Protein AF-A0A1J3GHI3-F1 (afdb_monomer_lite)

InterPro domains:
  IPR054722 Retrovirus-related Pol polyprotein from transposon TNT 1-94-like, beta-barr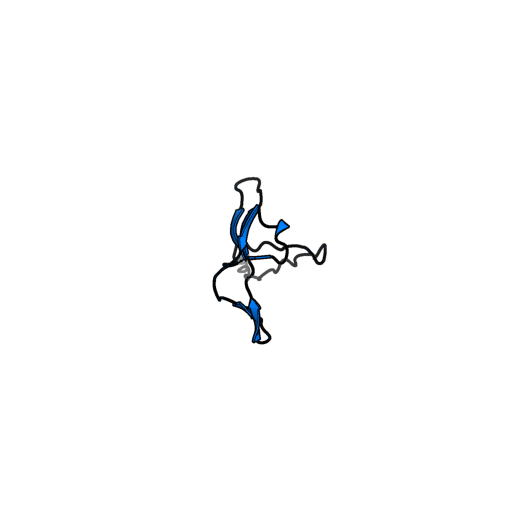el domain [PF22936] (28-87)

Secondary structure (DSSP, 8-state):
-----PPPPP-------------STT-----TT-S----S-GGG-SEEEE--S--EEE-TTS-EEE--EEEEEEE--SS-PEEEEEE-

Radius of gyration: 22.18 Å; chains: 1; bounding box: 36×76×38 Å

Sequence (88 aa):
QQMWNAQPRPQSWQPQANPAMMSDSSTWLVDSGASHHMTSDLANLSLHSPYSGGDDVLLGDNSALQISHTGSFSIPSFTRPFFFNNVL

Structure (mmCIF, N/CA/C/O backbone):
data_AF-A0A1J3GHI3-F1
#
_entry.id   AF-A0A1J3GHI3-F1
#
loop_
_atom_site.group_PDB
_atom_site.id
_atom_site.type_symbol
_atom_site.label_atom_id
_atom_site.label_alt_id
_atom_site.label_comp_id
_atom_site.label_asym_id
_atom_site.label_entity_id
_atom_site.label_seq_id
_atom_site.pdbx_PDB_ins_code
_atom_site.Cartn_x
_atom_site.Cartn_y
_atom_site.Cartn_z
_atom_site.occupancy
_atom_site.B_iso_or_equiv
_atom_site.auth_seq_id
_atom_site.auth_comp_id
_atom_site.auth_asym_id
_atom_site.auth_atom_id
_atom_site.pdbx_PDB_model_num
ATOM 1 N N . GLN A 1 1 ? 20.277 -67.293 -5.397 1.00 47.78 1 GLN A N 1
ATOM 2 C CA . GLN A 1 1 ? 20.745 -66.033 -4.788 1.00 47.78 1 GLN A CA 1
ATOM 3 C C . GLN A 1 1 ? 19.721 -64.971 -5.162 1.00 47.78 1 GLN A C 1
ATOM 5 O O . GLN A 1 1 ? 19.591 -64.669 -6.338 1.00 47.78 1 GLN A O 1
ATOM 10 N N . GLN A 1 2 ? 18.879 -64.561 -4.213 1.00 45.34 2 GLN A N 1
ATOM 11 C CA . GLN A 1 2 ? 17.808 -63.584 -4.436 1.00 45.34 2 GLN A CA 1
ATOM 12 C C . GLN A 1 2 ? 18.371 -62.191 -4.130 1.00 45.34 2 GLN A C 1
ATOM 14 O O . GLN A 1 2 ? 18.863 -61.966 -3.026 1.00 45.34 2 GLN A O 1
ATOM 19 N N . MET A 1 3 ? 18.350 -61.287 -5.110 1.00 38.09 3 MET A N 1
ATOM 20 C CA . MET A 1 3 ? 18.669 -59.873 -4.909 1.00 38.09 3 MET A CA 1
ATOM 21 C C . MET A 1 3 ? 17.411 -59.168 -4.390 1.00 38.09 3 MET A C 1
ATOM 23 O O . MET A 1 3 ? 16.362 -59.216 -5.027 1.00 38.09 3 MET A O 1
ATOM 27 N N . TRP A 1 4 ? 17.502 -58.563 -3.206 1.00 33.78 4 TRP A N 1
ATOM 28 C CA . TRP A 1 4 ? 16.431 -57.760 -2.616 1.00 33.78 4 TRP A C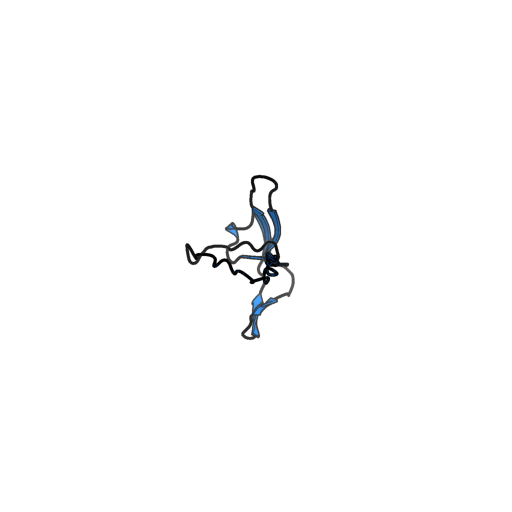A 1
ATOM 29 C C . TRP A 1 4 ? 16.333 -56.426 -3.372 1.00 33.78 4 TRP A C 1
ATOM 31 O O . TRP A 1 4 ? 17.242 -55.601 -3.292 1.00 33.78 4 TRP A O 1
ATOM 41 N N . ASN A 1 5 ? 15.240 -56.204 -4.106 1.00 48.16 5 ASN A N 1
ATOM 42 C CA . ASN A 1 5 ? 14.941 -54.905 -4.708 1.00 48.16 5 ASN A CA 1
ATOM 43 C C . ASN A 1 5 ? 14.527 -53.924 -3.603 1.00 48.16 5 ASN A C 1
ATOM 45 O O . ASN A 1 5 ? 13.455 -54.058 -3.015 1.00 48.16 5 ASN A O 1
ATOM 49 N N . ALA A 1 6 ? 15.368 -52.930 -3.318 1.00 47.00 6 ALA A N 1
ATOM 50 C CA . ALA A 1 6 ? 15.011 -51.831 -2.430 1.00 47.00 6 ALA A CA 1
ATOM 51 C C . ALA A 1 6 ? 13.962 -50.936 -3.113 1.00 47.00 6 ALA A C 1
ATOM 53 O O . ALA A 1 6 ? 14.222 -50.341 -4.158 1.00 47.00 6 ALA A O 1
ATOM 54 N N . GLN A 1 7 ? 12.766 -50.848 -2.532 1.00 58.03 7 GLN A N 1
ATOM 55 C CA . GLN A 1 7 ? 11.733 -49.908 -2.969 1.00 58.03 7 GLN A CA 1
ATOM 56 C C . GLN A 1 7 ? 12.189 -48.458 -2.698 1.00 58.03 7 GLN A C 1
ATOM 58 O O . GLN A 1 7 ? 12.737 -48.194 -1.622 1.00 58.03 7 GLN A O 1
ATOM 63 N N . PRO A 1 8 ? 11.954 -47.498 -3.613 1.00 54.22 8 PRO A N 1
ATOM 64 C CA . PRO A 1 8 ? 12.222 -46.092 -3.335 1.00 54.22 8 PRO A CA 1
ATOM 65 C C . PRO A 1 8 ? 11.282 -45.605 -2.224 1.00 54.22 8 PRO A C 1
ATOM 67 O O . PRO A 1 8 ? 10.062 -45.750 -2.312 1.00 54.22 8 PRO A O 1
ATOM 70 N N . ARG A 1 9 ? 11.861 -45.064 -1.145 1.00 56.97 9 ARG A N 1
ATOM 71 C CA . ARG A 1 9 ? 11.106 -44.480 -0.029 1.00 56.97 9 ARG A CA 1
ATOM 72 C C . ARG A 1 9 ? 10.223 -43.340 -0.558 1.00 56.97 9 ARG A C 1
ATOM 74 O O . ARG A 1 9 ? 10.741 -42.508 -1.304 1.00 56.97 9 ARG A O 1
ATOM 81 N N . PRO A 1 10 ? 8.939 -43.251 -0.171 1.00 52.47 10 PRO A N 1
ATOM 82 C CA . PRO A 1 10 ? 8.130 -42.087 -0.502 1.00 52.47 10 PRO A CA 1
ATOM 83 C C . PRO A 1 10 ? 8.780 -40.856 0.134 1.00 52.47 10 PRO A C 1
ATOM 85 O O . PRO A 1 10 ? 9.017 -40.832 1.343 1.00 52.47 10 PRO A O 1
ATOM 88 N N . GLN A 1 11 ? 9.125 -39.859 -0.684 1.00 62.19 11 GLN A N 1
ATOM 89 C CA . GLN A 1 11 ? 9.604 -38.577 -0.180 1.00 62.19 11 GLN A CA 1
ATOM 90 C C . GLN A 1 11 ? 8.486 -37.971 0.670 1.00 62.19 11 GLN A C 1
ATOM 92 O O . GLN A 1 11 ? 7.417 -37.630 0.167 1.00 62.19 11 GLN A O 1
ATOM 97 N N . SER A 1 12 ? 8.713 -37.889 1.979 1.00 58.81 12 SER A N 1
ATOM 98 C CA . SER A 1 12 ? 7.855 -37.132 2.878 1.00 58.81 12 SER A CA 1
ATOM 99 C C . SER A 1 12 ? 7.909 -35.674 2.442 1.00 58.81 12 SER A C 1
ATOM 101 O O . SER A 1 12 ? 8.991 -35.087 2.445 1.00 58.81 12 SER A O 1
ATOM 103 N N . TRP A 1 13 ? 6.766 -35.105 2.067 1.00 56.88 13 TRP A N 1
ATOM 104 C CA . TRP A 1 13 ? 6.607 -33.666 1.898 1.00 56.88 13 TRP A CA 1
ATOM 105 C C . TRP A 1 13 ? 6.999 -32.976 3.205 1.00 56.88 13 TRP A C 1
ATOM 107 O O . TRP A 1 13 ? 6.227 -32.950 4.160 1.00 56.88 13 TRP A O 1
ATOM 117 N N . GLN A 1 14 ? 8.230 -32.479 3.270 1.00 65.94 14 GLN A N 1
ATOM 118 C CA . GLN A 1 14 ? 8.693 -31.655 4.373 1.00 65.94 14 GLN A CA 1
ATOM 119 C C . GLN A 1 14 ? 8.458 -30.199 3.971 1.00 65.94 14 GLN A C 1
ATOM 121 O O . GLN A 1 14 ? 9.056 -29.752 2.990 1.00 65.94 14 GLN A O 1
ATOM 126 N N . PRO A 1 15 ? 7.577 -29.456 4.665 1.00 57.12 15 PRO A N 1
ATOM 127 C CA . PRO A 1 15 ? 7.453 -28.028 4.432 1.00 57.12 15 PRO A CA 1
ATOM 128 C C . PRO A 1 15 ? 8.781 -27.369 4.810 1.00 57.12 15 PRO A C 1
ATOM 130 O O . PRO A 1 15 ? 9.188 -27.374 5.970 1.00 57.12 15 PRO A O 1
ATOM 133 N N . GLN A 1 16 ? 9.480 -26.844 3.808 1.00 70.12 16 GLN A N 1
ATOM 134 C CA . GLN A 1 16 ? 10.725 -26.117 3.993 1.00 70.12 16 GLN A CA 1
ATOM 135 C C . GLN A 1 16 ? 10.392 -24.624 4.015 1.00 70.12 16 GLN A C 1
ATOM 137 O O . GLN A 1 16 ? 9.961 -24.064 3.009 1.00 70.12 16 GLN A O 1
ATOM 142 N N . ALA A 1 17 ? 10.540 -23.987 5.176 1.00 54.09 17 ALA A N 1
ATOM 143 C CA . ALA A 1 17 ? 10.420 -22.540 5.285 1.00 54.09 17 ALA A CA 1
ATOM 144 C C . ALA A 1 17 ? 11.734 -21.901 4.816 1.00 54.09 17 ALA A C 1
ATOM 146 O O . ALA A 1 17 ? 12.800 -22.244 5.325 1.00 54.09 17 ALA A O 1
ATOM 147 N N . ASN A 1 18 ? 11.664 -20.976 3.859 1.00 67.88 18 ASN A N 1
ATOM 148 C CA . ASN A 1 18 ? 12.798 -20.127 3.510 1.00 67.88 18 ASN A CA 1
ATOM 149 C C . ASN A 1 18 ? 12.773 -18.915 4.449 1.00 67.88 18 ASN A C 1
ATOM 151 O O . ASN A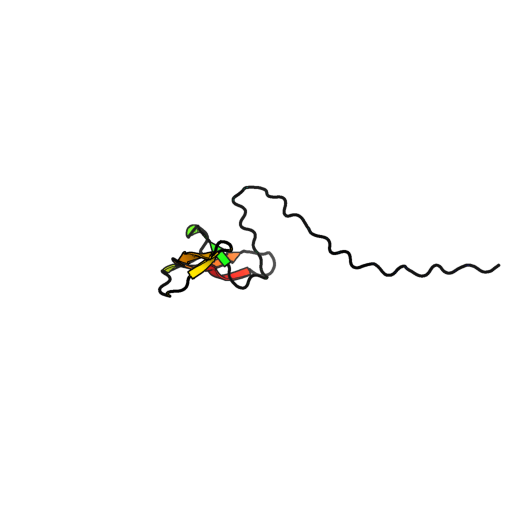 1 18 ? 11.873 -18.084 4.311 1.00 67.88 18 ASN A O 1
ATOM 155 N N . PRO A 1 19 ? 13.700 -18.794 5.416 1.00 55.28 19 PRO A N 1
ATOM 156 C CA . PRO A 1 19 ? 13.780 -17.585 6.215 1.00 55.28 19 PRO A CA 1
ATOM 157 C C . PRO A 1 19 ? 14.207 -16.439 5.295 1.00 55.28 19 PRO A C 1
ATOM 159 O O . PRO A 1 19 ? 15.280 -16.489 4.690 1.00 55.28 19 PRO A O 1
ATOM 162 N N . ALA A 1 20 ? 13.370 -15.408 5.175 1.00 59.22 20 ALA A N 1
ATOM 163 C CA . ALA A 1 20 ? 13.812 -14.142 4.615 1.00 59.22 20 ALA A CA 1
ATOM 164 C C . ALA A 1 20 ? 14.912 -13.612 5.544 1.00 59.22 20 ALA A C 1
ATOM 166 O O . ALA A 1 20 ? 14.654 -13.285 6.702 1.00 59.22 20 ALA A O 1
ATOM 167 N N . MET A 1 21 ? 16.160 -13.608 5.074 1.00 58.03 21 MET A N 1
ATOM 168 C CA . MET A 1 21 ? 17.232 -12.932 5.793 1.00 58.03 21 MET A CA 1
ATOM 169 C C . MET A 1 21 ? 16.896 -11.443 5.768 1.00 58.03 21 MET A C 1
ATOM 171 O O . MET A 1 21 ? 16.915 -10.830 4.705 1.00 58.03 21 MET A O 1
ATOM 175 N N . MET A 1 22 ? 16.516 -10.891 6.921 1.00 53.97 22 MET A N 1
ATOM 176 C CA . MET A 1 22 ? 16.242 -9.466 7.077 1.00 53.97 22 MET A CA 1
ATOM 177 C C . MET A 1 22 ? 17.545 -8.691 6.858 1.00 53.97 22 MET A C 1
ATOM 179 O O . MET A 1 22 ? 18.316 -8.484 7.794 1.00 53.97 22 MET A O 1
ATOM 183 N N . SER A 1 23 ? 17.818 -8.285 5.620 1.00 53.00 23 SER A N 1
ATOM 184 C CA . SER A 1 23 ? 18.640 -7.106 5.381 1.00 53.00 23 SER A CA 1
ATOM 185 C C . SER A 1 23 ? 17.713 -5.899 5.502 1.00 53.00 23 SER A C 1
ATOM 187 O O . SER A 1 23 ? 16.823 -5.710 4.675 1.00 53.00 23 SER A O 1
ATOM 189 N N . ASP A 1 24 ? 17.930 -5.129 6.563 1.00 54.84 24 ASP A N 1
ATOM 190 C CA . ASP A 1 24 ? 17.286 -3.858 6.899 1.00 54.84 24 ASP A CA 1
ATOM 191 C C . ASP A 1 24 ? 15.859 -3.951 7.462 1.00 54.84 24 ASP A C 1
ATOM 193 O O . ASP A 1 24 ? 14.985 -4.634 6.944 1.00 54.84 24 ASP A O 1
ATOM 197 N N . SER A 1 25 ? 15.593 -3.201 8.536 1.00 56.88 25 SER A N 1
ATOM 198 C CA . SER A 1 25 ? 14.267 -3.056 9.169 1.00 56.88 25 SER A CA 1
ATOM 199 C C . SER A 1 25 ? 13.224 -2.352 8.285 1.00 56.88 25 SER A C 1
ATOM 201 O O . SER A 1 25 ? 12.103 -2.110 8.728 1.00 56.88 25 SER A O 1
ATOM 203 N N . SER A 1 26 ? 13.588 -2.023 7.045 1.00 57.12 26 SER A N 1
ATOM 204 C CA . SER A 1 26 ? 12.777 -1.345 6.038 1.00 57.12 26 SER A CA 1
ATOM 205 C C . SER A 1 26 ? 12.526 -2.192 4.786 1.00 57.12 26 SER A C 1
ATOM 207 O O . SER A 1 26 ? 12.040 -1.656 3.789 1.00 57.12 26 SER A O 1
ATOM 209 N N . THR A 1 27 ? 12.846 -3.494 4.780 1.00 62.94 27 THR A N 1
ATOM 210 C CA . THR A 1 27 ? 12.560 -4.328 3.606 1.00 62.94 27 THR A CA 1
ATOM 211 C C . THR A 1 27 ? 11.063 -4.592 3.481 1.00 62.94 27 THR A C 1
ATOM 213 O O . THR A 1 27 ? 10.479 -5.435 4.158 1.00 62.94 27 THR A O 1
ATOM 216 N N . TRP A 1 28 ? 10.448 -3.865 2.554 1.00 67.38 28 TRP A N 1
ATOM 217 C CA . TRP A 1 28 ? 9.151 -4.168 1.970 1.00 67.38 28 TRP A CA 1
ATOM 218 C C . TRP A 1 28 ? 9.184 -5.578 1.374 1.00 67.38 28 TRP A C 1
ATOM 220 O O . TRP A 1 28 ? 9.708 -5.785 0.278 1.00 67.38 28 TRP A O 1
ATOM 230 N N . LEU A 1 29 ? 8.660 -6.566 2.101 1.00 73.31 29 LEU A N 1
ATOM 231 C CA . LEU A 1 29 ? 8.483 -7.908 1.559 1.00 73.31 29 LEU A CA 1
ATOM 232 C C . LEU A 1 29 ? 7.196 -7.941 0.748 1.00 73.31 29 LEU A C 1
ATOM 234 O O . LEU A 1 29 ? 6.094 -7.761 1.262 1.00 73.31 29 LEU A O 1
ATOM 238 N N . VAL A 1 30 ? 7.359 -8.158 -0.548 1.00 74.19 30 VAL A N 1
ATOM 239 C CA . VAL A 1 30 ? 6.246 -8.218 -1.483 1.00 74.19 30 VAL A CA 1
ATOM 240 C C . VAL A 1 30 ? 5.673 -9.627 -1.455 1.00 74.19 30 VAL A C 1
ATOM 242 O O . VAL A 1 30 ? 6.331 -10.576 -1.876 1.00 74.19 30 VAL A O 1
ATOM 245 N N . ASP A 1 31 ? 4.437 -9.750 -0.986 1.00 76.75 31 ASP A N 1
ATOM 246 C CA . ASP A 1 31 ? 3.681 -10.998 -1.011 1.00 76.75 31 ASP A CA 1
ATOM 247 C C . ASP A 1 31 ? 2.630 -10.956 -2.123 1.00 76.75 31 ASP A C 1
ATOM 249 O O . ASP A 1 31 ? 1.543 -10.420 -1.942 1.00 76.75 31 ASP A O 1
ATOM 253 N N . SER A 1 32 ? 2.928 -11.540 -3.286 1.00 74.56 32 SER A N 1
ATOM 254 C CA . SER A 1 32 ? 1.960 -11.617 -4.392 1.00 74.56 32 SER A CA 1
ATOM 255 C C . SER A 1 32 ? 0.704 -12.440 -4.068 1.00 74.56 32 SER A C 1
ATOM 257 O O . SER A 1 32 ? -0.223 -12.458 -4.873 1.00 74.56 32 SER A O 1
ATOM 259 N N . GLY A 1 33 ? 0.690 -13.175 -2.949 1.00 80.12 33 GLY A N 1
ATOM 260 C CA . GLY A 1 33 ? -0.475 -13.902 -2.450 1.00 80.12 33 GLY A CA 1
ATOM 261 C C . GLY A 1 33 ? -1.396 -13.067 -1.555 1.00 80.12 33 GLY A C 1
ATOM 262 O O . GLY A 1 33 ? -2.508 -13.513 -1.264 1.00 80.12 33 GLY A O 1
ATOM 263 N N . ALA A 1 34 ? -0.977 -11.871 -1.132 1.00 83.25 34 ALA A N 1
ATOM 264 C CA . ALA A 1 34 ? -1.798 -10.998 -0.306 1.00 83.25 34 ALA A CA 1
ATOM 265 C C . ALA A 1 34 ? -2.958 -10.400 -1.118 1.00 83.25 34 ALA A C 1
ATOM 267 O O . ALA A 1 34 ? -2.806 -9.997 -2.269 1.00 83.25 34 ALA A O 1
ATOM 268 N N . SER A 1 35 ? -4.147 -10.325 -0.514 1.00 80.69 35 SER A N 1
ATOM 269 C CA . SER A 1 35 ? -5.302 -9.667 -1.149 1.00 80.69 35 SER A CA 1
ATOM 270 C C . SER A 1 35 ? -5.247 -8.143 -1.041 1.00 80.69 35 SER A C 1
ATOM 272 O O . SER A 1 35 ? -5.842 -7.452 -1.861 1.00 80.69 35 SER A O 1
ATOM 274 N N . HIS A 1 36 ? -4.546 -7.634 -0.027 1.00 83.94 36 HIS A N 1
ATOM 275 C CA . HIS A 1 36 ? -4.356 -6.211 0.224 1.00 83.94 36 HIS A CA 1
ATOM 276 C C . HIS A 1 36 ? -2.898 -5.961 0.583 1.00 83.94 36 HIS A C 1
ATOM 278 O O . HIS A 1 36 ? -2.273 -6.753 1.289 1.00 83.94 36 HIS A O 1
ATOM 284 N N . HIS A 1 37 ? -2.385 -4.834 0.114 1.00 87.12 37 HIS A N 1
ATOM 285 C CA . HIS A 1 37 ? -1.045 -4.355 0.417 1.00 87.12 37 HIS A CA 1
ATOM 286 C C . HIS A 1 37 ? -1.174 -3.031 1.161 1.00 87.12 37 HIS A C 1
ATOM 288 O O . HIS A 1 37 ? -2.081 -2.261 0.859 1.00 87.12 37 HIS A O 1
ATOM 294 N N . MET A 1 38 ? -0.287 -2.770 2.117 1.00 86.94 38 MET A N 1
ATOM 295 C CA . MET A 1 38 ? -0.320 -1.551 2.931 1.00 86.94 38 MET A CA 1
ATOM 296 C C . MET A 1 38 ? 1.036 -0.873 2.903 1.00 86.94 38 MET A C 1
ATOM 298 O O . MET A 1 38 ? 2.021 -1.575 3.114 1.00 86.94 38 MET A O 1
ATOM 302 N N . THR A 1 39 ? 1.085 0.447 2.703 1.00 86.38 39 THR A N 1
ATOM 303 C CA . THR A 1 39 ? 2.285 1.280 2.809 1.00 86.38 39 THR A CA 1
ATOM 304 C C . THR A 1 39 ? 2.150 2.479 3.723 1.00 86.38 39 THR A C 1
ATOM 306 O O . THR A 1 39 ? 1.217 3.261 3.636 1.00 86.38 39 THR A O 1
ATOM 309 N N . SER A 1 40 ? 3.136 2.646 4.609 1.00 85.44 40 SER A N 1
ATOM 310 C CA . SER A 1 40 ? 3.246 3.837 5.452 1.00 85.44 40 SER A CA 1
ATOM 311 C C . SER A 1 40 ? 3.858 5.027 4.713 1.00 85.44 40 SER A C 1
ATOM 313 O O . SER A 1 40 ? 3.717 6.159 5.171 1.00 85.44 40 SER A O 1
ATOM 315 N N . ASP A 1 41 ? 4.539 4.784 3.590 1.00 86.81 41 ASP A N 1
ATOM 316 C CA . ASP A 1 41 ? 5.163 5.819 2.771 1.00 86.81 41 ASP A CA 1
ATOM 317 C C . ASP A 1 41 ? 4.464 5.930 1.414 1.00 86.81 41 ASP A C 1
ATOM 319 O O . ASP A 1 41 ? 4.397 4.973 0.635 1.00 86.81 41 ASP A O 1
ATOM 323 N N . LEU A 1 42 ? 3.959 7.128 1.134 1.00 85.69 42 LEU A N 1
ATOM 324 C CA . LEU A 1 42 ? 3.259 7.476 -0.095 1.00 85.69 42 LEU A CA 1
ATOM 325 C C . LEU A 1 42 ? 4.210 7.544 -1.299 1.00 85.69 42 LEU A C 1
ATOM 327 O O . LEU A 1 42 ? 3.775 7.340 -2.432 1.00 85.69 42 LEU A O 1
ATOM 331 N N . ALA A 1 43 ? 5.509 7.766 -1.065 1.00 86.62 43 ALA A N 1
ATOM 332 C CA . ALA A 1 43 ? 6.537 7.749 -2.105 1.00 86.62 43 ALA A CA 1
ATOM 333 C C . ALA A 1 43 ? 6.707 6.363 -2.751 1.00 86.62 43 ALA A C 1
ATOM 335 O O . ALA A 1 43 ? 7.214 6.264 -3.868 1.00 86.62 43 ALA A O 1
ATOM 336 N N . ASN A 1 44 ? 6.230 5.301 -2.092 1.00 83.06 44 ASN A N 1
ATOM 337 C CA . ASN A 1 44 ? 6.195 3.955 -2.663 1.00 83.06 44 ASN A CA 1
ATOM 338 C C . ASN A 1 44 ? 5.090 3.782 -3.721 1.00 83.06 44 ASN A C 1
ATOM 340 O O . ASN A 1 44 ? 5.103 2.794 -4.456 1.00 83.06 44 ASN A O 1
ATOM 344 N N . LEU A 1 45 ? 4.135 4.717 -3.822 1.00 87.00 45 LEU A N 1
ATOM 345 C CA . LEU A 1 45 ? 3.009 4.642 -4.752 1.00 87.00 45 LEU A CA 1
ATOM 346 C C . LEU A 1 45 ? 3.235 5.540 -5.966 1.00 87.00 4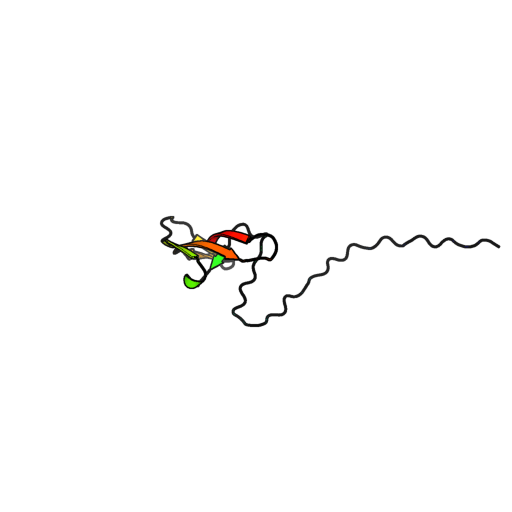5 LEU A C 1
ATOM 348 O O . LEU A 1 45 ? 3.466 6.742 -5.847 1.00 87.00 45 LEU A O 1
ATOM 352 N N . SER A 1 46 ? 3.101 4.964 -7.161 1.00 85.56 46 SER A N 1
ATOM 353 C CA . SER A 1 46 ? 3.221 5.706 -8.422 1.00 85.56 46 SER A CA 1
ATOM 354 C C . SER A 1 46 ? 2.014 6.612 -8.667 1.00 85.56 46 SER A C 1
ATOM 356 O O . SER A 1 46 ? 2.154 7.714 -9.188 1.00 85.56 46 SER A O 1
ATOM 358 N N . LEU A 1 47 ? 0.827 6.143 -8.284 1.00 87.38 47 LEU A N 1
ATOM 359 C CA . LEU A 1 47 ? -0.421 6.897 -8.315 1.00 87.38 47 LEU A CA 1
ATOM 360 C C . LEU A 1 47 ? -1.132 6.666 -6.991 1.00 87.38 47 LEU A C 1
ATOM 362 O O . LEU A 1 47 ? -1.287 5.516 -6.584 1.00 87.38 47 LEU A O 1
ATOM 366 N N . HIS A 1 48 ? -1.571 7.737 -6.342 1.00 92.25 48 HIS A N 1
ATOM 367 C CA . HIS A 1 48 ? -2.289 7.665 -5.078 1.00 92.25 48 HIS A CA 1
ATOM 368 C C . HIS A 1 48 ? -3.292 8.811 -4.959 1.00 92.25 48 HIS A C 1
ATOM 370 O O . HIS A 1 48 ? -3.119 9.882 -5.543 1.00 92.25 48 HIS A O 1
ATOM 376 N N . SER A 1 49 ? -4.344 8.579 -4.187 1.00 92.88 49 SER A N 1
ATOM 377 C CA . SER A 1 49 ? -5.367 9.569 -3.862 1.00 92.88 49 SER A CA 1
ATOM 378 C C . SER A 1 49 ? -5.846 9.374 -2.428 1.00 92.88 49 SER A C 1
ATOM 380 O O . SER A 1 49 ? -5.822 8.235 -1.950 1.00 92.88 49 SER A O 1
ATOM 382 N N . PRO A 1 50 ? -6.307 10.437 -1.745 1.00 94.00 50 PRO A N 1
ATOM 383 C CA . PRO A 1 50 ? -6.926 10.299 -0.434 1.00 94.00 50 PRO A CA 1
ATOM 384 C C . PRO A 1 50 ? -8.046 9.262 -0.462 1.00 94.00 50 PRO A C 1
ATOM 386 O O . PRO A 1 50 ? -8.864 9.239 -1.389 1.00 94.00 50 PRO A O 1
ATOM 389 N N . TYR A 1 51 ? -8.079 8.407 0.552 1.00 93.56 51 TYR A N 1
ATOM 390 C CA . TYR A 1 51 ? -9.173 7.470 0.738 1.00 93.56 51 TYR A CA 1
ATOM 391 C C . TYR A 1 51 ? -10.336 8.200 1.410 1.00 93.56 51 TYR A C 1
ATOM 393 O O . TYR A 1 51 ? -10.147 8.914 2.390 1.00 93.56 51 TYR A O 1
ATOM 401 N N . SER A 1 52 ? -11.539 8.071 0.851 1.00 91.75 52 SER A N 1
ATOM 402 C CA . SER A 1 52 ? -12.753 8.724 1.373 1.00 91.75 52 SER A CA 1
ATOM 403 C C . SER A 1 52 ? -13.751 7.737 1.980 1.00 91.75 52 SER A C 1
ATOM 405 O O . SER A 1 52 ? -14.839 8.141 2.392 1.00 91.75 52 SER A O 1
ATOM 407 N N . GLY A 1 53 ? -13.398 6.450 2.031 1.00 89.75 53 GLY A N 1
ATOM 408 C CA . GLY A 1 53 ? -14.180 5.454 2.753 1.00 89.75 53 GLY A CA 1
ATOM 409 C C . GLY A 1 53 ? -13.991 5.584 4.264 1.00 89.75 53 GLY A C 1
ATOM 410 O O . GLY A 1 53 ? -13.044 6.205 4.735 1.00 89.75 53 GLY A O 1
ATOM 411 N N . GLY A 1 54 ? -14.912 4.992 5.022 1.00 90.88 54 GLY A N 1
ATOM 412 C CA . GLY A 1 54 ? -14.857 4.938 6.487 1.00 90.88 54 GLY A CA 1
ATOM 413 C C . GLY A 1 54 ? -14.261 3.636 7.021 1.00 90.88 54 GLY A C 1
ATOM 414 O O . GLY A 1 54 ? -14.588 3.248 8.139 1.00 90.88 54 GLY A O 1
ATOM 415 N N . ASP A 1 55 ? -13.485 2.928 6.199 1.00 92.50 55 ASP A N 1
ATOM 416 C CA . ASP A 1 55 ? -12.916 1.633 6.558 1.00 92.50 55 ASP A CA 1
ATOM 417 C C . ASP A 1 55 ? -11.626 1.783 7.365 1.00 92.50 55 ASP A C 1
ATOM 419 O O . ASP A 1 55 ? -10.818 2.688 7.142 1.00 92.50 55 ASP A O 1
ATOM 423 N N . ASP A 1 56 ? -11.429 0.826 8.266 1.00 92.69 56 ASP A N 1
ATOM 424 C CA . ASP A 1 56 ? -10.291 0.732 9.167 1.00 92.69 56 ASP A CA 1
ATOM 425 C C . ASP A 1 56 ? -9.553 -0.593 8.994 1.00 92.69 56 ASP A C 1
ATOM 427 O O . ASP A 1 56 ? -10.155 -1.652 8.789 1.00 92.69 56 ASP A O 1
ATOM 431 N N . VAL A 1 57 ? -8.238 -0.553 9.183 1.00 89.31 57 VAL A N 1
ATOM 432 C CA . VAL A 1 57 ? -7.418 -1.751 9.352 1.00 89.31 57 VAL A CA 1
ATOM 433 C C . VAL A 1 57 ? -7.453 -2.160 10.820 1.00 89.31 57 VAL A C 1
ATOM 435 O O . VAL A 1 57 ? -6.902 -1.474 11.680 1.00 89.31 57 VAL A O 1
ATOM 438 N N . LEU A 1 58 ? -8.090 -3.295 11.111 1.00 93.31 58 LEU A N 1
ATOM 439 C CA . LEU A 1 58 ? -8.117 -3.873 12.453 1.00 93.31 58 LEU A CA 1
ATOM 440 C C . LEU A 1 58 ? -6.793 -4.584 12.760 1.00 93.31 58 LEU A C 1
ATOM 442 O O . LEU A 1 58 ? -6.378 -5.496 12.041 1.00 93.31 58 LEU A O 1
ATOM 446 N N . LEU A 1 59 ? -6.158 -4.195 13.860 1.00 89.88 59 LEU A N 1
ATOM 447 C CA . LEU A 1 59 ? -4.945 -4.807 14.383 1.00 89.88 59 LEU A CA 1
ATOM 448 C C . LEU A 1 59 ? -5.272 -5.930 15.380 1.00 89.88 59 LEU A C 1
ATOM 450 O O . LEU A 1 59 ? -6.365 -6.015 15.942 1.00 89.88 59 LEU A O 1
ATOM 454 N N . GLY A 1 60 ? -4.298 -6.814 15.614 1.00 88.19 60 GLY A N 1
ATOM 455 C CA . GLY A 1 60 ? -4.458 -7.975 16.502 1.00 88.19 60 GLY A CA 1
ATOM 456 C C . GLY A 1 60 ? -4.665 -7.632 17.982 1.00 88.19 60 GLY A C 1
ATOM 457 O O . GLY A 1 60 ? -5.057 -8.500 18.755 1.00 88.19 60 GLY A O 1
ATOM 458 N N . ASP A 1 61 ? -4.425 -6.382 18.374 1.00 92.50 61 ASP A N 1
ATOM 459 C CA . ASP A 1 61 ? -4.686 -5.835 19.709 1.00 92.50 61 ASP A CA 1
ATOM 460 C C . ASP A 1 61 ? -6.054 -5.133 19.814 1.00 92.50 61 ASP A C 1
ATOM 462 O O . ASP A 1 61 ? -6.308 -4.413 20.779 1.00 92.50 61 ASP A O 1
ATOM 466 N N . ASN A 1 62 ? -6.930 -5.335 18.822 1.00 92.50 62 ASN A N 1
ATOM 467 C CA . ASN A 1 62 ? -8.237 -4.693 18.681 1.00 92.50 62 ASN A CA 1
ATOM 468 C C . ASN A 1 62 ? -8.202 -3.175 18.440 1.00 92.50 62 ASN A C 1
ATOM 470 O O . ASN A 1 62 ? -9.263 -2.547 18.442 1.00 92.50 62 ASN A O 1
ATOM 474 N N . SER A 1 63 ? -7.033 -2.579 18.199 1.00 94.56 63 SER A N 1
ATOM 475 C CA . SER A 1 63 ? -6.959 -1.200 17.718 1.00 94.56 63 SER A CA 1
ATOM 476 C C . SER A 1 63 ? -7.235 -1.117 16.211 1.00 94.56 63 SER A C 1
ATOM 478 O O . SER A 1 63 ? -7.136 -2.107 15.486 1.00 94.56 63 SER A O 1
ATOM 480 N N . ALA A 1 64 ? -7.629 0.066 15.744 1.00 93.12 64 ALA A N 1
ATOM 481 C CA . ALA A 1 64 ? -7.991 0.327 14.357 1.00 93.12 64 ALA A CA 1
ATOM 482 C C . ALA A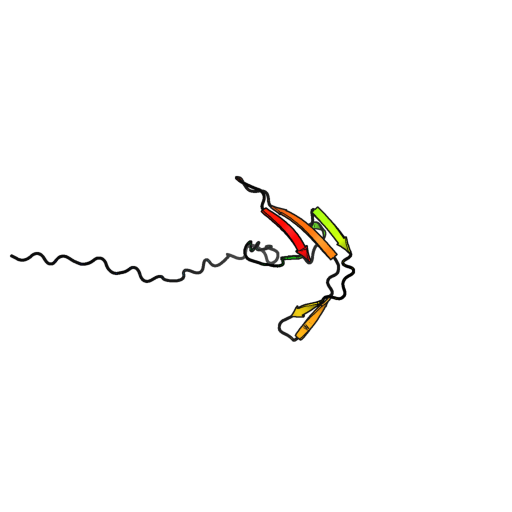 1 64 ? -7.104 1.438 13.780 1.00 93.12 64 ALA A C 1
ATOM 484 O O . ALA A 1 64 ? -6.872 2.453 14.443 1.00 93.12 64 ALA A O 1
ATOM 485 N N . LEU A 1 65 ? -6.613 1.244 12.556 1.00 92.88 65 LEU A N 1
ATOM 486 C CA . LEU A 1 65 ? -5.872 2.250 11.802 1.00 92.88 65 LEU A CA 1
ATOM 487 C C . LEU A 1 65 ? -6.701 2.737 10.617 1.00 92.88 65 LEU A C 1
ATOM 489 O O . LEU A 1 65 ? -7.061 1.955 9.739 1.00 92.88 65 LEU A O 1
ATOM 493 N N . GLN A 1 66 ? -6.920 4.047 10.574 1.00 93.12 66 GLN A N 1
ATOM 494 C CA . GLN A 1 66 ? -7.644 4.698 9.490 1.00 93.12 66 GLN A CA 1
ATOM 495 C C . GLN A 1 66 ? -6.836 4.642 8.198 1.00 93.12 66 GLN A C 1
ATOM 497 O O . GLN A 1 66 ? -5.652 4.996 8.166 1.00 93.12 66 GLN A O 1
ATOM 502 N N . ILE A 1 67 ? -7.497 4.239 7.118 1.00 92.94 67 ILE A N 1
ATOM 503 C CA . ILE A 1 67 ? -6.909 4.254 5.782 1.00 92.94 67 ILE A CA 1
ATOM 504 C C . ILE A 1 67 ? -6.854 5.706 5.310 1.00 92.94 67 ILE A C 1
ATOM 506 O O . ILE A 1 67 ? -7.881 6.364 5.155 1.00 92.94 67 ILE A O 1
ATOM 510 N N . SER A 1 68 ? -5.646 6.219 5.075 1.00 91.94 68 SER A N 1
ATOM 511 C CA . SER A 1 68 ? -5.466 7.614 4.654 1.00 91.94 68 SER A CA 1
ATOM 512 C C . SER A 1 68 ? -5.524 7.788 3.136 1.00 91.94 68 SER A C 1
ATOM 514 O O . SER A 1 68 ? -6.051 8.785 2.641 1.00 91.94 68 SER A O 1
ATOM 516 N N . HIS A 1 69 ? -4.981 6.826 2.388 1.00 94.12 69 HIS A N 1
ATOM 517 C CA . HIS A 1 69 ? -4.832 6.885 0.941 1.00 94.12 69 HIS A CA 1
ATOM 518 C C . HIS A 1 69 ? -5.095 5.518 0.329 1.00 94.12 69 HIS A C 1
ATOM 520 O O . HIS A 1 69 ? -5.077 4.491 0.995 1.00 94.12 69 HIS A O 1
ATOM 526 N N . THR A 1 70 ? -5.346 5.519 -0.970 1.00 93.69 70 THR A N 1
ATOM 527 C CA . THR A 1 70 ? -5.227 4.313 -1.772 1.00 93.69 70 THR A CA 1
ATOM 528 C C . THR A 1 70 ? -4.436 4.621 -3.029 1.00 93.69 70 THR A C 1
ATOM 530 O O . THR A 1 70 ? -4.450 5.754 -3.523 1.00 93.69 70 THR A O 1
ATOM 533 N N . GLY A 1 71 ? -3.734 3.631 -3.560 1.00 92.38 71 GLY A N 1
ATOM 534 C CA . GLY A 1 71 ? -2.970 3.812 -4.777 1.00 92.38 71 GLY A CA 1
ATOM 535 C C . GLY A 1 71 ? -2.504 2.526 -5.429 1.00 92.38 71 GLY A C 1
ATOM 536 O O . GLY A 1 71 ? -3.026 1.435 -5.198 1.00 92.38 71 GLY A O 1
ATOM 537 N N . SER A 1 72 ? -1.528 2.680 -6.312 1.00 91.31 72 SER A N 1
ATOM 538 C CA . SER A 1 72 ? -0.955 1.588 -7.087 1.00 91.31 72 SER A CA 1
ATOM 539 C C . SER A 1 72 ? 0.535 1.793 -7.308 1.00 91.31 72 SER A C 1
ATOM 541 O O . SER A 1 72 ? 1.037 2.922 -7.334 1.00 91.31 72 SER A O 1
ATOM 543 N N . PHE A 1 73 ? 1.241 0.686 -7.498 1.00 89.25 73 PHE A N 1
ATOM 5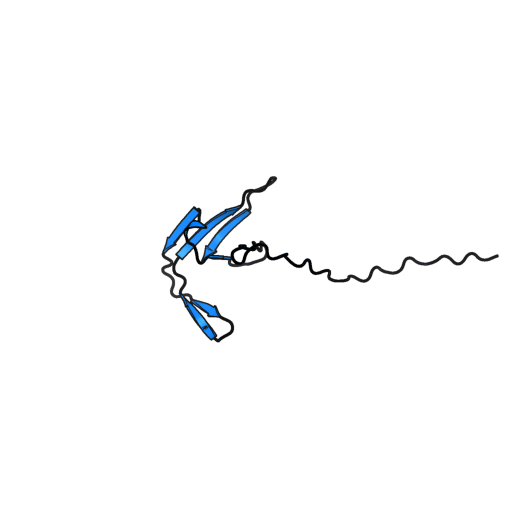44 C CA . PHE A 1 73 ? 2.618 0.688 -7.973 1.00 89.25 73 PHE A CA 1
ATOM 545 C C . PHE A 1 73 ? 2.897 -0.579 -8.779 1.00 89.25 73 PHE A C 1
ATOM 547 O O . PHE A 1 73 ? 2.131 -1.547 -8.755 1.00 89.25 73 PHE A O 1
ATOM 554 N N . SER A 1 74 ? 4.003 -0.564 -9.517 1.00 88.19 74 SER A N 1
ATOM 555 C CA . SER A 1 74 ? 4.450 -1.717 -10.289 1.00 88.19 74 SER A CA 1
ATOM 556 C C . SER A 1 74 ? 5.881 -2.077 -9.948 1.00 88.19 74 SER A C 1
ATOM 558 O O . SER A 1 74 ? 6.745 -1.201 -9.914 1.00 88.19 74 SER A O 1
ATOM 560 N N . ILE A 1 75 ? 6.143 -3.369 -9.787 1.00 86.50 75 ILE A N 1
ATOM 561 C CA . ILE A 1 75 ? 7.500 -3.883 -9.632 1.00 86.50 75 ILE A CA 1
ATOM 562 C C . ILE A 1 75 ? 7.963 -4.409 -10.987 1.00 86.50 75 ILE A C 1
ATOM 564 O O . ILE A 1 75 ? 7.319 -5.310 -11.539 1.00 86.50 75 ILE A O 1
ATOM 568 N N . PRO A 1 76 ? 9.062 -3.879 -11.545 1.00 85.38 76 PRO A N 1
ATOM 569 C CA . PRO A 1 76 ? 9.611 -4.406 -12.780 1.00 85.38 76 PRO A CA 1
ATOM 570 C C . PRO A 1 76 ? 10.122 -5.835 -12.562 1.00 85.38 76 PRO A C 1
ATOM 572 O O . PRO A 1 76 ? 10.762 -6.143 -11.560 1.00 85.38 76 PRO A O 1
ATOM 575 N N . SER A 1 77 ? 9.865 -6.714 -13.528 1.00 84.94 77 SER A N 1
ATOM 576 C CA . SER A 1 77 ? 10.472 -8.044 -13.588 1.00 84.94 77 SER A CA 1
ATOM 577 C C . SER A 1 77 ? 10.919 -8.343 -15.018 1.00 84.94 77 SER A C 1
ATOM 579 O O . SER A 1 77 ? 10.452 -7.707 -15.964 1.00 84.94 77 SER A O 1
ATOM 581 N N . PHE A 1 78 ? 11.819 -9.315 -15.186 1.00 87.19 78 PHE A N 1
ATOM 582 C CA . PHE A 1 78 ? 12.373 -9.672 -16.497 1.00 87.19 78 PHE A CA 1
ATOM 583 C C . PHE A 1 78 ? 11.336 -10.210 -17.489 1.00 87.19 78 PHE A C 1
ATOM 585 O O . PHE A 1 78 ? 11.588 -10.203 -18.691 1.00 87.19 78 PHE A O 1
ATOM 592 N N . THR A 1 79 ? 10.189 -10.695 -17.009 1.00 89.38 79 THR A N 1
ATOM 593 C CA . THR A 1 79 ? 9.148 -11.284 -17.860 1.00 89.38 79 THR A CA 1
ATOM 594 C C . THR A 1 79 ? 7.924 -10.389 -17.956 1.00 89.38 79 THR A C 1
ATOM 596 O O . THR A 1 79 ? 7.488 -10.069 -19.061 1.00 89.38 79 THR A O 1
ATOM 599 N N . ARG A 1 80 ? 7.342 -10.005 -16.814 1.00 86.38 80 ARG A N 1
ATOM 600 C CA . ARG A 1 80 ? 6.136 -9.170 -16.727 1.00 86.38 80 ARG A CA 1
ATOM 601 C C . ARG A 1 80 ? 6.136 -8.347 -15.439 1.00 86.38 80 ARG A C 1
ATOM 603 O O . ARG A 1 80 ? 6.350 -8.930 -14.376 1.00 86.38 80 ARG A O 1
ATOM 610 N N . PRO A 1 81 ? 5.864 -7.035 -15.492 1.00 87.94 81 PRO A N 1
ATOM 611 C CA . PRO A 1 81 ? 5.703 -6.248 -14.278 1.00 87.94 81 PRO A CA 1
ATOM 612 C C . PRO A 1 81 ? 4.597 -6.822 -13.385 1.00 87.94 81 PRO A C 1
ATOM 614 O O . PRO A 1 81 ? 3.554 -7.256 -13.882 1.00 87.94 81 PRO A O 1
ATOM 617 N N . PHE A 1 82 ? 4.824 -6.804 -12.075 1.00 85.94 82 PHE A N 1
ATOM 618 C CA . PHE A 1 82 ? 3.790 -7.106 -11.090 1.00 85.94 82 PHE A CA 1
ATOM 619 C C . PHE A 1 82 ? 3.070 -5.812 -10.743 1.00 85.94 82 PHE A C 1
ATOM 621 O O . PHE A 1 82 ? 3.709 -4.864 -10.292 1.00 85.94 82 PHE A O 1
ATOM 628 N N . PHE A 1 83 ? 1.762 -5.767 -10.982 1.00 87.31 83 PHE A N 1
ATOM 629 C CA . PHE A 1 83 ? 0.938 -4.596 -10.707 1.00 87.31 83 PHE A CA 1
ATOM 630 C C . PHE A 1 83 ? 0.169 -4.793 -9.410 1.00 87.31 83 PHE A C 1
ATOM 632 O O . PHE A 1 83 ? -0.559 -5.775 -9.264 1.00 87.31 83 PHE A O 1
ATOM 639 N N . PHE A 1 84 ? 0.297 -3.827 -8.510 1.00 86.50 84 PHE A N 1
ATOM 640 C CA . PHE A 1 84 ? -0.437 -3.779 -7.257 1.00 86.50 84 PHE A CA 1
ATOM 641 C C . PHE A 1 84 ? -1.460 -2.658 -7.348 1.00 86.50 84 PHE A C 1
ATOM 643 O O . PHE A 1 84 ? -1.101 -1.503 -7.569 1.00 86.50 84 PHE A O 1
ATOM 650 N N . ASN A 1 85 ? -2.732 -3.018 -7.208 1.00 86.31 85 ASN A N 1
ATOM 651 C CA . ASN A 1 85 ? -3.848 -2.081 -7.186 1.00 86.31 85 ASN A CA 1
ATOM 652 C C . ASN A 1 85 ? -4.429 -2.046 -5.774 1.00 86.31 85 ASN A C 1
ATOM 654 O O . ASN A 1 85 ? -4.431 -3.072 -5.095 1.00 86.31 85 ASN A O 1
ATOM 658 N N . ASN A 1 86 ? -4.967 -0.896 -5.374 1.00 86.00 86 ASN A N 1
ATOM 659 C CA . ASN A 1 86 ? -5.600 -0.690 -4.069 1.00 86.00 86 ASN A CA 1
ATOM 660 C C . ASN A 1 86 ? -4.637 -0.910 -2.893 1.00 86.00 86 ASN A C 1
ATOM 662 O O . ASN A 1 86 ? -4.970 -1.570 -1.911 1.00 86.00 86 ASN A O 1
ATOM 666 N N . VAL A 1 87 ? -3.426 -0.370 -3.010 1.00 86.88 87 VAL A N 1
ATOM 667 C CA . VAL A 1 87 ? -2.473 -0.320 -1.898 1.00 86.88 87 VAL A CA 1
ATOM 668 C C . VAL A 1 87 ? -2.939 0.753 -0.925 1.00 86.88 87 VAL A C 1
ATOM 670 O O . VAL A 1 87 ? -3.178 1.877 -1.365 1.00 86.88 87 VAL A O 1
ATOM 673 N N . LEU A 1 88 ? -3.120 0.379 0.339 1.00 91.25 88 LEU A N 1
ATOM 674 C CA . LEU A 1 88 ? -3.622 1.225 1.428 1.00 91.25 88 LEU A CA 1
ATOM 675 C C . LEU A 1 88 ? -2.498 2.008 2.111 1.00 91.25 88 LEU A C 1
ATOM 677 O O . LEU A 1 88 ? -1.363 1.478 2.115 1.00 91.25 88 LEU A O 1
#

Foldseek 3Di:
DDDDDDDDDPPPPDDDDDDPPDPDPPDPDDDPPDPEAEDPDPVQFPDKDFDPDPDWDQDPVRDTHDRGMFGKDWDDDPPDIDIDGGHD

Organism: Noccaea caerulescens (NCBI:txid107243)

pLDDT: mean 77.61, std 16.32, range [33.78, 94.56]